Protein AF-Q6HIA0-F1 (afdb_monomer)

pLDDT: mean 88.72, std 9.85, range [48.94, 96.25]

Secondary structure (DSSP, 8-state):
-HHHHHHHHHHHHHHHHHHHHHHHHHHHHHHHHHHHHT-SEE-HHHHHHHHT--HHHHHHHHHHHHHTTSB----TTSPEEBS---

Organism: Bacillus thuringiensis subsp. konkukian (strain 97-27) (NCBI:txid281309)

Structure (mmCIF, N/CA/C/O backbone):
data_AF-Q6HIA0-F1
#
_entry.id   AF-Q6HIA0-F1
#
loop_
_atom_site.group_PDB
_atom_site.id
_atom_site.type_symbol
_atom_site.label_atom_id
_atom_site.label_alt_id
_atom_site.label_comp_id
_atom_site.label_asym_id
_atom_site.label_entity_id
_atom_site.label_seq_id
_atom_site.pdbx_PDB_ins_code
_atom_site.Cartn_x
_atom_site.Cartn_y
_atom_site.Cartn_z
_atom_site.occupancy
_atom_site.B_iso_or_equiv
_atom_site.auth_seq_id
_atom_site.auth_comp_id
_atom_site.auth_asym_id
_atom_site.auth_atom_id
_atom_site.pdbx_PDB_model_num
ATOM 1 N N . MET A 1 1 ? 37.489 4.681 -16.037 1.00 61.91 1 MET A N 1
ATOM 2 C CA . MET A 1 1 ? 36.247 5.120 -16.720 1.00 61.91 1 MET A CA 1
ATOM 3 C C . MET A 1 1 ? 35.114 4.085 -16.670 1.00 61.91 1 MET A C 1
ATOM 5 O O . MET A 1 1 ? 34.045 4.458 -16.213 1.00 61.91 1 MET A O 1
ATOM 9 N N . LYS A 1 2 ? 35.325 2.791 -16.978 1.00 61.81 2 LYS A N 1
ATOM 10 C CA . LYS A 1 2 ? 34.258 1.749 -17.006 1.00 61.81 2 LYS A CA 1
ATOM 11 C C . LYS A 1 2 ? 33.409 1.565 -15.723 1.00 61.81 2 LYS A C 1
ATOM 13 O O . LYS A 1 2 ? 32.258 1.150 -15.803 1.00 61.81 2 LYS A O 1
ATOM 18 N N . LYS A 1 3 ? 33.943 1.883 -14.532 1.00 63.00 3 LYS A N 1
ATOM 19 C CA . LYS A 1 3 ? 33.229 1.748 -13.238 1.00 63.00 3 LYS A CA 1
ATOM 20 C C . LYS A 1 3 ? 32.003 2.669 -13.129 1.00 63.00 3 LYS A C 1
ATOM 22 O O . LYS A 1 3 ? 30.977 2.256 -12.595 1.00 63.00 3 LYS A O 1
ATOM 27 N N . TYR A 1 4 ? 32.102 3.894 -13.647 1.00 73.19 4 TYR A N 1
ATOM 28 C CA . TYR A 1 4 ? 31.003 4.866 -13.615 1.00 73.19 4 TYR A CA 1
ATOM 29 C C . TYR A 1 4 ? 29.910 4.518 -14.631 1.00 73.19 4 TYR A C 1
ATOM 31 O O . TYR A 1 4 ? 28.731 4.666 -14.333 1.00 73.19 4 TYR A O 1
ATOM 39 N N . GLU A 1 5 ? 30.297 3.957 -15.776 1.00 77.38 5 GLU A N 1
ATOM 40 C CA . GLU A 1 5 ? 29.391 3.480 -16.827 1.00 77.38 5 GLU A CA 1
ATOM 41 C C . GLU A 1 5 ? 28.481 2.343 -16.335 1.00 77.38 5 GLU A C 1
ATOM 43 O O . GLU A 1 5 ? 27.262 2.404 -16.487 1.00 77.38 5 GLU A O 1
ATOM 48 N N . ILE A 1 6 ? 29.049 1.343 -15.646 1.00 80.62 6 ILE A N 1
ATOM 49 C CA . ILE A 1 6 ? 28.281 0.230 -15.060 1.00 80.62 6 ILE A CA 1
ATOM 50 C C . ILE A 1 6 ? 27.332 0.739 -13.969 1.00 80.62 6 ILE A C 1
ATOM 52 O O . ILE A 1 6 ? 26.162 0.356 -13.934 1.00 80.62 6 ILE A O 1
ATOM 56 N N . SER A 1 7 ? 27.814 1.628 -13.095 1.00 84.06 7 SER A N 1
ATOM 57 C CA . SER A 1 7 ? 26.984 2.233 -12.047 1.00 84.06 7 SER A CA 1
ATOM 58 C C . SER A 1 7 ? 25.809 3.017 -12.641 1.00 84.06 7 SER A C 1
ATOM 60 O O . SER A 1 7 ? 24.687 2.917 -12.144 1.00 84.06 7 SER A O 1
ATOM 62 N N . PHE A 1 8 ? 26.046 3.754 -13.728 1.00 86.00 8 PHE A N 1
ATOM 63 C CA . PHE A 1 8 ? 25.025 4.525 -14.429 1.00 86.00 8 PHE A CA 1
ATOM 64 C C . PHE A 1 8 ? 23.983 3.624 -15.109 1.00 86.00 8 PHE A C 1
ATOM 66 O O . PHE A 1 8 ? 22.785 3.844 -14.945 1.00 86.00 8 PHE A O 1
ATOM 73 N N . ILE A 1 9 ? 24.403 2.543 -15.776 1.00 85.12 9 ILE A N 1
ATOM 74 C CA . ILE A 1 9 ? 23.482 1.565 -16.384 1.00 85.12 9 ILE A CA 1
ATOM 75 C C . ILE A 1 9 ? 22.618 0.878 -15.316 1.00 85.12 9 ILE A C 1
ATOM 77 O O . ILE A 1 9 ? 21.403 0.750 -15.484 1.00 85.12 9 ILE A O 1
ATOM 81 N N . VAL A 1 10 ? 23.212 0.459 -14.193 1.00 87.31 10 VAL A N 1
ATOM 82 C CA . VAL A 1 10 ? 22.464 -0.146 -13.076 1.00 87.31 10 VAL A CA 1
ATOM 83 C C . VAL A 1 10 ? 21.460 0.848 -12.489 1.00 87.31 10 VAL A C 1
ATOM 85 O O . VAL A 1 10 ? 20.325 0.467 -12.194 1.00 87.31 10 VAL A O 1
ATOM 88 N N . PHE A 1 11 ? 21.845 2.118 -12.355 1.00 87.75 11 PHE A N 1
ATOM 89 C CA . PHE A 1 11 ? 20.966 3.187 -11.888 1.00 87.75 11 PHE A CA 1
ATOM 90 C C . PHE A 1 11 ? 19.768 3.405 -12.823 1.00 87.75 11 PHE A C 1
ATOM 92 O O . PHE A 1 11 ? 18.622 3.351 -12.373 1.00 87.75 11 PHE A O 1
ATOM 99 N N . LEU A 1 12 ? 20.011 3.564 -14.127 1.00 89.25 12 LEU A N 1
ATOM 100 C CA . LEU A 1 12 ? 18.950 3.726 -15.125 1.00 89.25 12 LEU A CA 1
ATOM 101 C C . LEU A 1 12 ? 18.001 2.520 -15.145 1.00 89.25 12 LEU A C 1
ATOM 103 O O . LEU A 1 12 ? 16.778 2.672 -15.175 1.00 89.25 12 LEU A O 1
ATOM 107 N N . ARG A 1 13 ? 18.546 1.303 -15.049 1.00 90.56 13 ARG A N 1
ATOM 108 C CA . ARG A 1 13 ? 17.737 0.081 -14.990 1.00 90.56 13 ARG A CA 1
ATOM 109 C C . ARG A 1 13 ? 16.854 0.028 -13.742 1.00 90.56 13 ARG A C 1
ATOM 111 O O . ARG A 1 13 ? 15.698 -0.370 -13.837 1.00 90.56 13 ARG A O 1
ATOM 118 N N . ARG A 1 14 ? 17.364 0.434 -12.576 1.00 88.69 14 ARG A N 1
ATOM 119 C CA . ARG A 1 14 ? 16.553 0.510 -11.349 1.00 88.69 14 ARG A CA 1
ATOM 120 C C . ARG A 1 14 ? 15.417 1.515 -11.491 1.00 88.69 14 ARG A C 1
ATOM 122 O O . ARG A 1 14 ? 14.278 1.157 -11.213 1.00 88.69 14 ARG A O 1
ATOM 129 N N . ARG A 1 15 ? 15.708 2.711 -12.004 1.00 89.94 15 ARG A N 1
ATOM 130 C CA . ARG A 1 15 ? 14.706 3.763 -12.215 1.00 89.94 15 ARG A CA 1
ATOM 131 C C . ARG A 1 15 ? 13.562 3.298 -13.122 1.00 89.94 15 ARG A C 1
ATOM 133 O O . ARG A 1 15 ? 12.401 3.381 -12.737 1.00 89.94 15 ARG A O 1
ATOM 140 N N . THR A 1 16 ? 13.889 2.694 -14.266 1.00 91.31 16 THR A N 1
ATOM 141 C CA . THR A 1 16 ? 12.867 2.149 -15.183 1.00 91.31 16 THR A CA 1
ATOM 142 C C . THR A 1 16 ? 12.041 1.018 -14.559 1.00 91.31 16 THR A C 1
ATOM 144 O O . THR A 1 16 ? 10.854 0.873 -14.851 1.00 91.31 16 THR A O 1
ATOM 147 N N . MET A 1 17 ? 12.629 0.199 -13.680 1.00 90.12 17 MET A N 1
ATOM 148 C CA . MET A 1 17 ? 11.877 -0.815 -12.934 1.00 90.12 17 MET A CA 1
ATOM 149 C C . MET A 1 17 ? 10.933 -0.195 -11.900 1.00 90.12 17 MET A C 1
ATOM 151 O O . MET A 1 17 ? 9.814 -0.682 -11.743 1.00 90.12 17 MET A O 1
ATOM 155 N N . GLU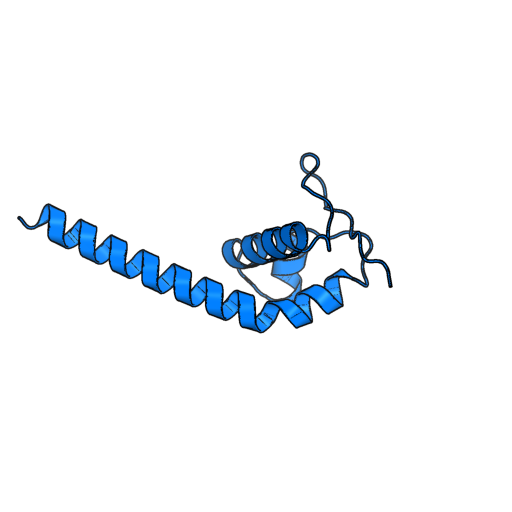 A 1 18 ? 11.358 0.857 -11.202 1.00 89.56 18 GLU A N 1
ATOM 156 C CA . GLU A 1 18 ? 10.522 1.573 -10.234 1.00 89.56 18 GLU A CA 1
ATOM 157 C C . GLU A 1 18 ? 9.322 2.244 -10.905 1.00 89.56 18 GLU A C 1
ATOM 159 O O . GLU A 1 18 ? 8.202 2.105 -10.412 1.00 89.56 18 GLU A O 1
ATOM 164 N N . GLU A 1 19 ? 9.524 2.875 -12.062 1.00 92.69 19 GLU A N 1
ATOM 165 C CA . GLU A 1 19 ? 8.453 3.467 -12.874 1.00 92.69 19 GLU A CA 1
ATOM 166 C C . GLU A 1 19 ? 7.432 2.406 -13.305 1.00 92.69 19 GLU A C 1
ATOM 168 O O . GLU A 1 19 ? 6.236 2.575 -13.075 1.00 92.69 19 GLU A O 1
ATOM 173 N N . LYS A 1 20 ? 7.895 1.252 -13.805 1.00 92.31 20 LYS A N 1
ATOM 174 C CA . LYS A 1 20 ? 7.015 0.121 -14.154 1.00 92.31 20 LYS A CA 1
ATOM 175 C C . LYS A 1 20 ? 6.246 -0.428 -12.954 1.00 92.31 20 LYS A C 1
ATOM 177 O O . LYS A 1 20 ? 5.096 -0.846 -13.085 1.00 92.31 20 LYS A O 1
ATOM 182 N N . ILE A 1 21 ? 6.873 -0.486 -11.776 1.00 91.62 21 ILE A N 1
ATOM 183 C CA . ILE A 1 21 ? 6.191 -0.906 -10.546 1.00 91.62 21 ILE A CA 1
ATOM 184 C C . ILE A 1 21 ? 5.116 0.111 -10.175 1.00 91.62 21 ILE A C 1
ATOM 186 O O . ILE A 1 21 ? 4.006 -0.306 -9.846 1.00 91.62 21 ILE A O 1
ATOM 190 N N . LYS A 1 22 ? 5.431 1.408 -10.237 1.00 93.12 22 LYS A N 1
ATOM 191 C CA . LYS A 1 22 ? 4.489 2.487 -9.941 1.00 93.12 22 LYS A CA 1
ATOM 192 C C . LYS A 1 22 ? 3.290 2.442 -10.882 1.00 93.12 22 LYS A C 1
ATOM 194 O O . LYS A 1 22 ? 2.169 2.366 -10.401 1.00 93.12 22 LYS A O 1
ATOM 199 N N . GLU A 1 23 ? 3.520 2.394 -12.190 1.00 93.88 23 GLU A N 1
ATOM 200 C CA . GLU A 1 23 ? 2.460 2.300 -13.200 1.00 93.88 23 GLU A CA 1
ATOM 201 C C . GLU A 1 23 ? 1.545 1.092 -12.949 1.00 93.88 23 GLU A C 1
ATOM 203 O O . GLU A 1 23 ? 0.320 1.209 -12.932 1.00 93.88 23 GLU A O 1
ATOM 208 N N . TYR A 1 24 ? 2.136 -0.075 -12.670 1.00 93.31 24 TYR A N 1
ATOM 209 C CA . TYR A 1 24 ? 1.368 -1.272 -12.344 1.00 93.31 24 TYR A CA 1
ATOM 210 C C . TYR A 1 24 ? 0.528 -1.098 -11.072 1.00 93.31 24 TYR A C 1
ATOM 212 O O . TYR A 1 24 ? -0.640 -1.484 -11.060 1.00 93.31 24 TYR A O 1
ATOM 220 N N . VAL A 1 25 ? 1.123 -0.556 -10.002 1.00 93.75 25 VAL A N 1
ATOM 221 C CA . VAL A 1 25 ? 0.441 -0.298 -8.725 1.00 93.75 25 VAL A CA 1
ATOM 222 C C . VAL A 1 25 ? -0.716 0.671 -8.931 1.00 93.75 25 VAL A C 1
ATOM 224 O O . VAL A 1 25 ? -1.811 0.386 -8.458 1.00 93.75 25 VAL A O 1
ATOM 227 N N . ASP A 1 26 ? -0.500 1.753 -9.677 1.00 94.31 26 ASP A N 1
ATOM 228 C CA . ASP A 1 26 ? -1.515 2.763 -9.973 1.00 94.31 26 ASP A CA 1
ATOM 229 C C . ASP A 1 26 ? -2.706 2.142 -10.716 1.00 94.31 26 ASP A C 1
ATOM 231 O O . ASP A 1 26 ? -3.853 2.380 -10.340 1.00 94.31 26 ASP A O 1
ATOM 235 N N . ARG A 1 27 ? -2.445 1.256 -11.685 1.00 96.06 27 ARG A N 1
ATOM 236 C CA . ARG A 1 27 ? -3.485 0.559 -12.456 1.00 96.06 27 ARG A CA 1
ATOM 237 C C . ARG A 1 27 ? -4.372 -0.363 -11.615 1.00 96.06 27 ARG A C 1
ATOM 239 O O . ARG A 1 27 ? -5.539 -0.544 -11.942 1.00 96.06 27 ARG A O 1
ATOM 246 N N . ILE A 1 28 ? -3.826 -0.996 -10.576 1.00 94.50 28 ILE A N 1
ATOM 247 C CA . ILE A 1 28 ? -4.576 -1.951 -9.738 1.00 94.50 28 ILE A CA 1
ATOM 248 C C . ILE A 1 28 ? -5.026 -1.361 -8.401 1.00 94.50 28 ILE A C 1
ATOM 250 O O . ILE A 1 28 ? -5.649 -2.063 -7.610 1.00 94.50 28 ILE A O 1
ATOM 254 N N . TYR A 1 29 ? -4.692 -0.104 -8.117 1.00 96.06 29 TYR A N 1
ATOM 255 C CA . TYR A 1 29 ? -4.928 0.483 -6.805 1.00 96.06 29 TYR A CA 1
ATOM 256 C C . TYR A 1 29 ? -6.418 0.545 -6.463 1.00 96.06 29 TYR A C 1
ATOM 258 O O . TYR A 1 29 ? -6.813 0.062 -5.404 1.00 96.06 29 TYR A O 1
ATOM 266 N N . GLU A 1 30 ? -7.243 1.072 -7.369 1.00 95.75 30 GLU A N 1
ATOM 267 C CA . GLU A 1 30 ? -8.681 1.222 -7.131 1.00 95.75 30 GLU A CA 1
ATOM 268 C C . GLU A 1 30 ? -9.394 -0.115 -6.859 1.00 95.75 30 GLU A C 1
ATOM 270 O O . GLU A 1 30 ? -10.018 -0.233 -5.803 1.00 95.75 30 GLU A O 1
ATOM 275 N N . PRO A 1 31 ? -9.229 -1.177 -7.678 1.00 95.62 31 PRO A N 1
ATOM 276 C CA . PRO A 1 31 ? -9.861 -2.463 -7.377 1.00 95.62 31 PRO A CA 1
ATOM 277 C C . PRO A 1 31 ? -9.325 -3.109 -6.090 1.00 95.62 31 PRO A C 1
ATOM 279 O O . PRO A 1 31 ? -10.038 -3.860 -5.422 1.00 95.62 31 PRO A O 1
ATOM 282 N N . VAL A 1 32 ? -8.072 -2.833 -5.703 1.00 96.06 32 VAL A N 1
ATOM 283 C CA . VAL A 1 32 ? -7.557 -3.281 -4.402 1.00 96.06 32 VAL A CA 1
ATOM 284 C C . VAL A 1 32 ? -8.232 -2.528 -3.264 1.00 96.06 32 VAL A C 1
ATOM 286 O O . VAL A 1 32 ? -8.673 -3.160 -2.307 1.00 96.06 32 VAL A O 1
ATOM 289 N N . LYS A 1 33 ? -8.329 -1.203 -3.362 1.00 95.06 33 LYS A N 1
ATOM 290 C CA . LYS A 1 33 ? -8.977 -0.347 -2.368 1.00 95.06 33 LYS A CA 1
ATOM 291 C C . LYS A 1 33 ? -10.429 -0.768 -2.149 1.00 95.06 33 LYS A C 1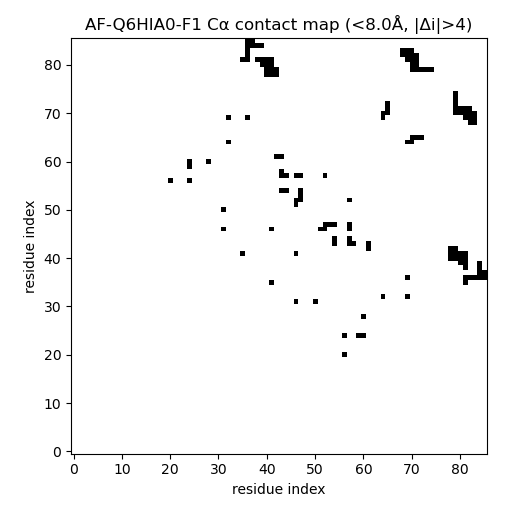
ATOM 293 O O . LYS A 1 33 ? -10.801 -1.005 -1.004 1.00 95.06 33 LYS A O 1
ATOM 298 N N . GLU A 1 34 ? -11.202 -0.958 -3.218 1.00 94.44 34 GLU A N 1
ATOM 299 C CA . GLU A 1 34 ? -12.591 -1.438 -3.152 1.00 94.44 34 GLU A CA 1
ATOM 300 C C . GLU A 1 34 ? -12.724 -2.780 -2.427 1.00 94.44 34 GLU A C 1
ATOM 302 O O . GLU A 1 34 ? -13.655 -2.993 -1.661 1.00 94.44 34 GLU A O 1
ATOM 307 N N . TRP A 1 35 ? -11.775 -3.691 -2.615 1.00 94.56 35 TRP A N 1
ATOM 308 C CA . TRP A 1 35 ? -11.784 -4.973 -1.916 1.00 94.56 35 TRP A CA 1
ATOM 309 C C . TRP A 1 35 ? -11.303 -4.880 -0.460 1.00 94.56 35 TRP A C 1
ATOM 311 O O . TRP A 1 35 ? -11.674 -5.710 0.373 1.00 94.56 35 TRP A O 1
ATOM 321 N N . VAL A 1 36 ? -10.441 -3.911 -0.141 1.00 93.88 36 VAL A N 1
ATOM 322 C CA . VAL A 1 36 ? -9.942 -3.685 1.222 1.00 93.88 36 VAL A CA 1
ATOM 323 C C . VAL A 1 36 ? -11.025 -3.067 2.102 1.00 93.88 36 VAL A C 1
ATOM 325 O O . VAL A 1 36 ? -11.187 -3.531 3.225 1.00 93.88 36 VAL A O 1
ATOM 328 N N . ILE A 1 37 ? -11.801 -2.101 1.598 1.00 93.31 37 ILE A N 1
ATOM 329 C CA . ILE A 1 37 ? -12.877 -1.447 2.371 1.00 93.31 37 ILE A CA 1
ATOM 330 C C . ILE A 1 37 ? -13.985 -2.415 2.813 1.00 93.31 37 ILE A C 1
ATOM 332 O O . ILE A 1 37 ? -14.670 -2.159 3.793 1.00 93.31 37 ILE A O 1
ATOM 336 N N . THR A 1 38 ? -14.150 -3.563 2.146 1.00 91.50 38 THR A N 1
ATOM 337 C CA . THR A 1 38 ? -15.121 -4.590 2.568 1.00 91.50 38 THR A CA 1
ATOM 338 C C . THR A 1 38 ? -14.581 -5.516 3.665 1.00 91.50 38 THR A C 1
ATOM 340 O O . THR A 1 38 ? -15.188 -6.548 3.959 1.00 91.50 38 THR A O 1
ATOM 343 N N . ARG A 1 39 ? -13.390 -5.252 4.213 1.00 91.56 39 ARG A N 1
ATOM 344 C CA . ARG A 1 39 ? -12.707 -6.122 5.180 1.00 91.56 39 ARG A CA 1
ATOM 345 C C . ARG A 1 39 ? -12.429 -5.368 6.465 1.00 91.56 39 ARG A C 1
ATOM 347 O O . ARG A 1 39 ? -12.173 -4.181 6.453 1.00 91.56 39 ARG A O 1
ATOM 354 N N . LYS A 1 40 ? -12.376 -6.103 7.578 1.00 90.19 40 LYS A N 1
ATOM 355 C CA . LYS A 1 40 ? -11.967 -5.550 8.881 1.00 90.19 40 LYS A CA 1
ATOM 356 C C . LYS A 1 40 ? -10.450 -5.444 9.031 1.00 90.19 40 LYS A C 1
ATOM 358 O O . LYS A 1 40 ? -9.951 -4.553 9.708 1.00 90.19 40 LYS A O 1
ATOM 363 N N . ILE A 1 41 ? -9.725 -6.387 8.428 1.00 90.88 41 ILE A N 1
ATOM 364 C CA . ILE A 1 41 ? -8.270 -6.496 8.528 1.00 90.88 41 ILE A CA 1
ATOM 365 C C . ILE A 1 41 ? -7.638 -6.785 7.172 1.00 90.88 41 ILE A C 1
ATOM 367 O O . ILE A 1 41 ? -8.226 -7.458 6.317 1.00 90.88 41 ILE A O 1
ATOM 371 N N . ILE A 1 42 ? -6.403 -6.321 7.009 1.00 93.12 42 ILE A N 1
ATOM 372 C CA . ILE A 1 42 ? -5.607 -6.535 5.809 1.00 93.12 42 ILE A CA 1
ATOM 373 C C . ILE A 1 42 ? -4.137 -6.804 6.141 1.00 93.12 42 ILE A C 1
ATOM 375 O O . ILE A 1 42 ? -3.581 -6.310 7.122 1.00 93.12 42 ILE A O 1
ATOM 379 N N . SER A 1 43 ? -3.481 -7.597 5.296 1.00 92.94 43 SER A N 1
ATOM 380 C CA . SER A 1 43 ? -2.042 -7.838 5.358 1.00 92.94 43 SER A CA 1
ATOM 381 C C . SER A 1 43 ? -1.423 -7.880 3.962 1.00 92.94 43 SER A C 1
ATOM 383 O O . SER A 1 43 ? -2.099 -8.116 2.956 1.00 92.94 43 SER A O 1
ATOM 385 N N . THR A 1 44 ? -0.105 -7.700 3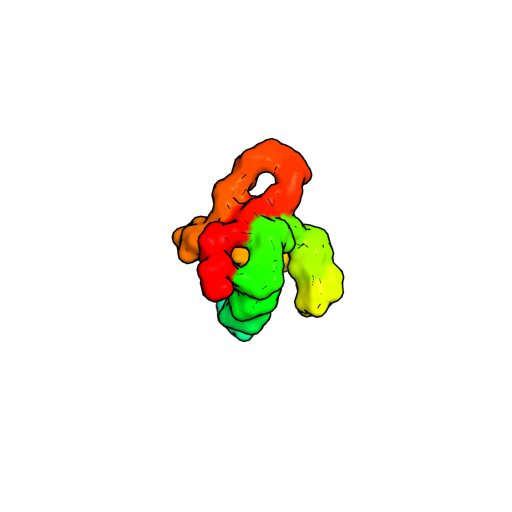.895 1.00 93.88 44 THR A N 1
ATOM 386 C CA . THR A 1 44 ? 0.649 -7.765 2.637 1.00 93.88 44 THR A CA 1
ATOM 387 C C . THR A 1 44 ? 0.482 -9.125 1.952 1.00 93.88 44 THR A C 1
ATOM 389 O O . THR A 1 44 ? 0.240 -9.187 0.749 1.00 93.88 44 THR A O 1
ATOM 392 N N . THR A 1 45 ? 0.518 -10.224 2.714 1.00 93.94 45 THR A N 1
ATOM 393 C CA . THR A 1 45 ? 0.361 -11.589 2.183 1.00 93.94 45 THR A CA 1
ATOM 394 C C . THR A 1 45 ? -1.050 -11.861 1.657 1.00 93.94 45 THR A C 1
ATOM 396 O O . THR A 1 45 ? -1.204 -12.594 0.677 1.00 93.94 45 THR A O 1
ATOM 399 N N . MET A 1 46 ? -2.081 -11.240 2.242 1.00 94.62 46 MET A N 1
ATOM 400 C CA . MET A 1 46 ? -3.448 -11.303 1.714 1.00 94.62 46 MET A CA 1
ATOM 401 C C . MET A 1 46 ? -3.540 -10.667 0.325 1.00 94.62 46 MET A C 1
ATOM 403 O O . MET A 1 46 ? -4.120 -11.272 -0.577 1.00 94.62 46 MET A O 1
ATOM 407 N N . LEU A 1 47 ? -2.921 -9.497 0.129 1.00 94.94 47 LEU A N 1
ATOM 408 C CA . LEU A 1 47 ? -2.872 -8.847 -1.183 1.00 94.94 47 LEU A CA 1
ATOM 409 C C . LEU A 1 47 ? -2.102 -9.684 -2.204 1.00 94.94 47 LEU A C 1
ATOM 411 O O . LEU A 1 47 ? -2.578 -9.863 -3.325 1.00 94.94 47 LEU A O 1
ATOM 415 N N . GLN A 1 48 ? -0.959 -10.255 -1.807 1.00 96.25 48 GLN A N 1
ATOM 416 C CA . GLN A 1 48 ? -0.176 -11.136 -2.677 1.00 96.25 48 GLN A CA 1
ATOM 417 C C . GLN A 1 48 ? -1.014 -12.309 -3.197 1.00 96.25 48 GLN A C 1
ATOM 419 O O . GLN A 1 48 ? -1.016 -12.576 -4.397 1.00 96.25 48 GLN A O 1
ATOM 424 N N . ARG A 1 49 ? -1.762 -12.982 -2.312 1.00 96.19 49 ARG A N 1
ATOM 425 C CA . ARG A 1 49 ? -2.603 -14.133 -2.673 1.00 96.19 49 ARG A CA 1
ATOM 426 C C . ARG A 1 49 ? -3.820 -13.734 -3.505 1.00 96.19 49 ARG A C 1
ATOM 428 O O . ARG A 1 49 ? -4.113 -14.396 -4.495 1.00 96.19 49 ARG A O 1
ATOM 435 N N . ARG A 1 50 ? -4.521 -12.660 -3.127 1.00 95.50 50 ARG A N 1
ATOM 436 C CA . ARG A 1 50 ? -5.760 -12.244 -3.802 1.00 95.50 50 ARG A CA 1
ATOM 437 C C . ARG A 1 50 ? -5.506 -11.701 -5.204 1.00 95.50 50 ARG A C 1
ATOM 439 O O . ARG A 1 50 ? -6.196 -12.101 -6.134 1.00 95.50 50 ARG A O 1
ATOM 446 N N . PHE A 1 51 ? -4.535 -10.803 -5.341 1.00 95.25 51 PHE A N 1
ATOM 447 C CA . PHE A 1 51 ? -4.270 -10.080 -6.587 1.00 95.25 51 PHE A CA 1
ATOM 448 C C . PHE A 1 51 ? -3.127 -10.693 -7.400 1.00 95.25 51 PHE A C 1
ATOM 450 O O . PHE A 1 51 ? -2.799 -10.189 -8.470 1.00 95.25 51 PHE A O 1
ATOM 457 N N . ARG A 1 52 ? -2.527 -11.792 -6.911 1.00 96.00 52 ARG A N 1
ATOM 458 C CA . ARG A 1 52 ? -1.401 -12.496 -7.550 1.00 96.00 52 ARG A CA 1
ATOM 459 C C . ARG A 1 52 ? -0.222 -11.562 -7.835 1.00 96.00 52 ARG A C 1
ATOM 461 O O . ARG A 1 52 ? 0.375 -11.580 -8.909 1.00 96.00 52 ARG A O 1
ATOM 468 N N . ILE A 1 53 ? 0.110 -10.730 -6.851 1.00 95.25 53 ILE A N 1
ATOM 469 C CA . ILE A 1 53 ? 1.186 -9.738 -6.939 1.00 95.25 53 ILE A CA 1
ATOM 470 C C . ILE A 1 53 ? 2.372 -10.114 -6.050 1.00 95.25 53 IL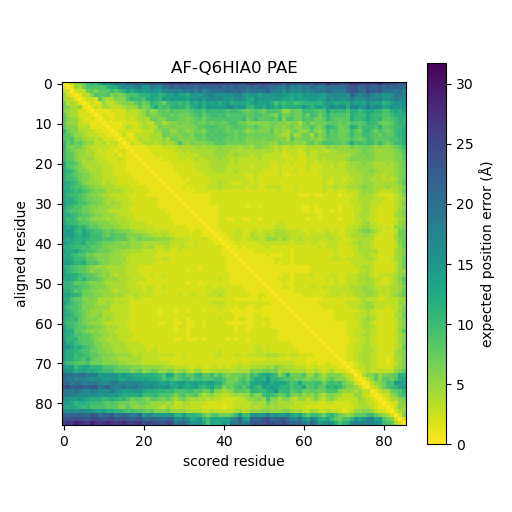E A C 1
ATOM 472 O O . ILE A 1 53 ? 2.220 -10.744 -5.006 1.00 95.25 53 ILE A O 1
ATOM 476 N N . GLY A 1 54 ? 3.573 -9.702 -6.459 1.00 95.94 54 GLY A N 1
ATOM 477 C CA . GLY A 1 54 ? 4.786 -9.868 -5.659 1.00 95.94 54 GLY A CA 1
ATOM 478 C C . GLY A 1 54 ? 4.818 -8.959 -4.425 1.00 95.94 54 GLY A C 1
ATOM 479 O O . GLY A 1 54 ? 4.106 -7.953 -4.360 1.00 95.94 54 GLY A O 1
ATOM 480 N N . TYR A 1 55 ? 5.697 -9.290 -3.474 1.00 95.38 55 TYR A N 1
ATOM 481 C CA . TYR A 1 55 ? 5.841 -8.578 -2.199 1.00 95.38 55 TYR A CA 1
ATOM 482 C C . TYR A 1 55 ? 6.022 -7.065 -2.374 1.00 95.38 55 TYR A C 1
ATOM 484 O O . TYR A 1 55 ? 5.285 -6.293 -1.774 1.00 95.38 55 TYR A O 1
ATOM 492 N N . THR A 1 56 ? 6.933 -6.628 -3.250 1.00 95.00 56 THR A N 1
ATOM 493 C CA . THR A 1 56 ? 7.228 -5.200 -3.464 1.00 95.00 56 THR A CA 1
ATOM 494 C C . THR A 1 56 ? 5.999 -4.405 -3.900 1.00 95.00 56 THR A C 1
ATOM 496 O O . THR A 1 56 ? 5.762 -3.307 -3.406 1.00 95.00 56 THR A O 1
ATOM 499 N N . ARG A 1 57 ? 5.183 -4.967 -4.800 1.00 95.94 57 ARG A N 1
ATOM 500 C CA . ARG A 1 57 ? 3.947 -4.326 -5.272 1.00 95.94 57 ARG A CA 1
ATOM 501 C C . ARG A 1 57 ? 2.902 -4.286 -4.162 1.00 95.94 57 ARG A C 1
ATOM 503 O O . ARG A 1 57 ? 2.312 -3.240 -3.930 1.00 95.94 57 ARG A O 1
ATOM 510 N N . ALA A 1 58 ? 2.723 -5.395 -3.443 1.00 95.94 58 ALA A N 1
ATOM 511 C CA . ALA A 1 58 ? 1.810 -5.451 -2.305 1.00 95.94 58 ALA A CA 1
ATOM 512 C C . ALA A 1 58 ? 2.199 -4.444 -1.210 1.00 95.94 58 ALA A C 1
ATOM 514 O O . ALA A 1 58 ? 1.336 -3.742 -0.699 1.00 95.94 58 ALA A O 1
ATOM 515 N N . ALA A 1 59 ? 3.490 -4.321 -0.894 1.00 94.69 59 ALA A N 1
ATOM 516 C CA . ALA A 1 59 ? 3.997 -3.357 0.077 1.00 94.69 59 ALA A CA 1
ATOM 517 C C . ALA A 1 59 ? 3.724 -1.908 -0.356 1.00 94.69 59 ALA A C 1
ATOM 519 O O . ALA A 1 59 ? 3.243 -1.117 0.446 1.00 94.69 59 ALA A O 1
ATOM 520 N N . ARG A 1 60 ? 3.947 -1.573 -1.636 1.00 95.69 60 ARG A N 1
ATOM 521 C CA . ARG A 1 60 ? 3.616 -0.244 -2.182 1.00 95.69 60 ARG A CA 1
ATOM 522 C C . ARG A 1 60 ? 2.127 0.074 -2.074 1.00 95.69 60 ARG A C 1
ATOM 524 O O . ARG A 1 60 ? 1.777 1.194 -1.727 1.00 95.69 60 ARG A O 1
ATOM 531 N N . ILE A 1 61 ? 1.263 -0.904 -2.331 1.00 96.19 61 ILE A N 1
ATOM 532 C CA . ILE A 1 61 ? -0.187 -0.719 -2.204 1.00 96.19 61 ILE A CA 1
ATOM 533 C C . ILE A 1 61 ? -0.587 -0.517 -0.743 1.00 96.19 61 ILE A C 1
ATOM 535 O O . ILE A 1 61 ? -1.372 0.378 -0.464 1.00 96.19 61 ILE A O 1
ATOM 539 N N . ILE A 1 62 ? -0.026 -1.296 0.188 1.00 93.94 62 ILE A N 1
ATOM 540 C CA . ILE A 1 62 ? -0.256 -1.110 1.628 1.00 93.94 62 ILE A CA 1
ATOM 541 C C . ILE A 1 62 ? 0.141 0.301 2.064 1.00 93.94 62 ILE A C 1
ATOM 543 O O . ILE A 1 62 ? -0.659 0.966 2.709 1.00 93.94 62 ILE A O 1
ATOM 547 N N . ASN A 1 63 ? 1.324 0.774 1.669 1.00 93.75 63 ASN A N 1
ATOM 548 C CA . ASN A 1 63 ? 1.765 2.127 2.004 1.00 93.75 63 ASN A CA 1
ATOM 549 C C . ASN A 1 63 ? 0.815 3.179 1.423 1.00 93.75 63 ASN A C 1
ATOM 551 O O . ASN A 1 63 ? 0.410 4.089 2.127 1.00 93.75 63 ASN A O 1
ATOM 555 N N . ARG A 1 64 ? 0.373 3.010 0.173 1.00 94.75 64 ARG A N 1
ATOM 556 C CA . ARG A 1 64 ? -0.566 3.944 -0.462 1.00 94.75 64 ARG A CA 1
ATOM 557 C C . ARG A 1 64 ? -1.964 3.921 0.169 1.00 94.75 64 ARG A C 1
ATOM 559 O O . ARG A 1 64 ? -2.673 4.918 0.153 1.00 94.75 64 ARG A O 1
ATOM 566 N N . LEU A 1 65 ? -2.403 2.779 0.696 1.00 94.44 65 LEU A N 1
ATOM 567 C CA . LEU A 1 65 ? -3.644 2.678 1.470 1.00 94.44 65 LEU A CA 1
ATOM 568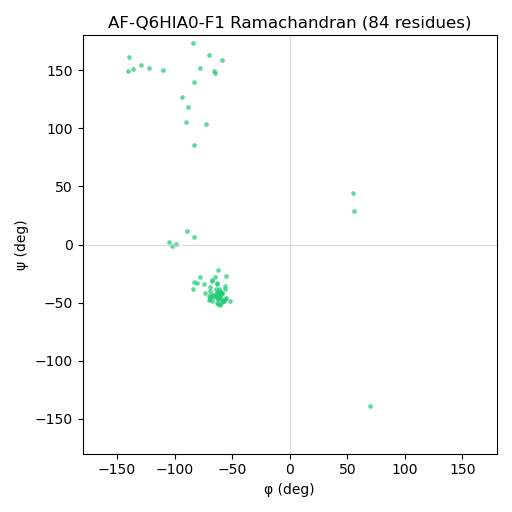 C C . LEU A 1 65 ? -3.517 3.383 2.827 1.00 94.44 65 LEU A C 1
ATOM 570 O O . LEU A 1 65 ? -4.481 3.996 3.271 1.00 94.44 65 LEU A O 1
ATOM 574 N N . GLU A 1 66 ? -2.347 3.305 3.462 1.00 92.62 66 GLU A N 1
ATOM 575 C CA . GLU A 1 66 ? -2.027 4.010 4.710 1.00 92.62 66 GLU A CA 1
ATOM 576 C C . GLU A 1 66 ? -1.950 5.528 4.481 1.00 92.62 66 GLU A C 1
ATOM 578 O O . GLU A 1 66 ? -2.631 6.276 5.171 1.00 92.62 66 GLU A O 1
ATOM 583 N N . GLU A 1 67 ? -1.226 5.977 3.449 1.00 92.88 67 GLU A N 1
ATOM 584 C CA . GLU A 1 67 ? -1.128 7.391 3.036 1.00 92.88 67 GLU A CA 1
ATOM 585 C C . GLU A 1 67 ? -2.503 8.014 2.742 1.00 92.88 67 GLU A C 1
ATOM 587 O O . GLU A 1 67 ? -2.744 9.178 3.050 1.00 92.88 67 GLU A O 1
ATOM 592 N N . ASN A 1 68 ? -3.426 7.225 2.186 1.00 92.81 68 ASN A N 1
ATOM 593 C CA . ASN A 1 68 ? -4.790 7.656 1.883 1.00 92.81 68 ASN A CA 1
ATOM 594 C C . ASN A 1 68 ? -5.778 7.441 3.046 1.00 92.81 68 ASN A C 1
ATOM 596 O O . ASN A 1 68 ? -6.986 7.540 2.833 1.00 92.81 68 ASN A O 1
ATOM 600 N N . ASN A 1 69 ? -5.296 7.131 4.256 1.00 91.75 69 ASN A N 1
ATOM 601 C CA . ASN A 1 69 ? -6.106 6.898 5.460 1.00 91.75 69 ASN A CA 1
ATOM 602 C C . ASN A 1 69 ? -7.184 5.804 5.303 1.00 91.75 69 ASN A C 1
ATOM 604 O O . ASN A 1 69 ? -8.222 5.833 5.960 1.00 91.75 69 ASN A O 1
ATOM 608 N N . ILE A 1 70 ? -6.956 4.816 4.432 1.00 92.31 70 ILE A N 1
ATOM 609 C CA . ILE A 1 70 ? -7.867 3.675 4.243 1.00 92.31 70 ILE A CA 1
ATOM 610 C C . ILE A 1 70 ? -7.615 2.598 5.301 1.00 92.31 70 ILE A C 1
ATOM 612 O O . ILE A 1 70 ? -8.535 1.884 5.705 1.00 92.31 70 ILE A O 1
ATOM 616 N N . ILE A 1 71 ? -6.366 2.462 5.745 1.00 92.81 71 ILE A N 1
ATOM 617 C CA . ILE A 1 71 ? -5.932 1.463 6.724 1.00 92.81 71 ILE A CA 1
ATOM 618 C C . ILE A 1 71 ? -5.145 2.134 7.841 1.00 92.81 71 ILE A C 1
ATOM 620 O O . ILE A 1 71 ? -4.514 3.166 7.624 1.00 92.81 71 ILE A O 1
ATOM 624 N N . GLU A 1 72 ? -5.145 1.513 9.013 1.00 90.19 72 GLU A N 1
ATOM 625 C CA . GLU A 1 72 ? -4.358 1.987 10.143 1.00 90.19 72 GLU A CA 1
ATOM 626 C C . GLU A 1 72 ? -2.845 1.887 9.871 1.00 90.19 72 GLU A C 1
ATOM 628 O O . GLU A 1 72 ? -2.372 0.967 9.167 1.00 90.19 72 GLU A O 1
ATOM 633 N N . PRO A 1 73 ? -2.064 2.811 10.463 1.00 86.31 73 PRO A N 1
ATOM 634 C CA . PRO A 1 73 ? -0.620 2.704 10.479 1.00 86.31 73 PRO A CA 1
ATOM 635 C C . PRO A 1 73 ? -0.174 1.404 11.147 1.00 86.31 73 PRO A C 1
ATOM 637 O O . PRO A 1 73 ? -0.918 0.722 11.857 1.00 86.31 73 PRO A O 1
ATOM 640 N N . ARG A 1 74 ? 1.056 0.990 10.849 1.00 78.38 74 ARG A N 1
ATOM 641 C CA . ARG A 1 74 ? 1.540 -0.319 11.285 1.00 78.38 74 ARG A CA 1
ATOM 642 C C . ARG A 1 74 ? 1.807 -0.323 12.790 1.00 78.38 74 ARG A C 1
ATOM 644 O O . ARG A 1 74 ? 2.883 0.077 13.221 1.00 78.38 74 ARG A O 1
ATOM 651 N N . GLU A 1 75 ? 0.909 -0.923 13.560 1.00 77.75 75 GLU A N 1
ATOM 652 C CA . GLU A 1 75 ? 1.187 -1.293 14.948 1.00 77.75 75 GLU A CA 1
ATOM 653 C C . GLU A 1 75 ? 1.770 -2.717 15.025 1.00 77.75 75 GLU A C 1
ATOM 655 O O . GLU 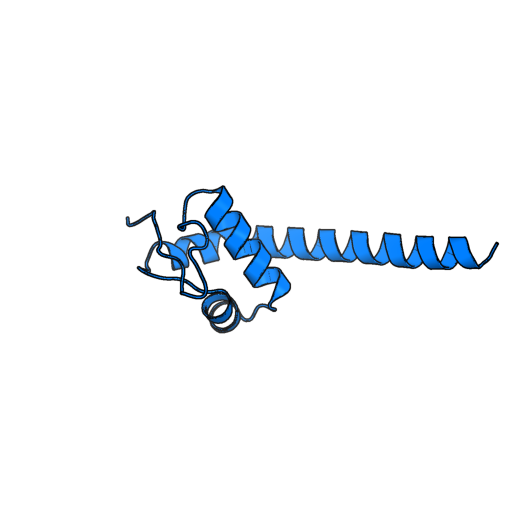A 1 75 ? 1.100 -3.734 14.828 1.00 77.75 75 GLU A O 1
ATOM 660 N N . GLY A 1 76 ? 3.080 -2.810 15.277 1.00 76.62 76 GLY A N 1
ATOM 661 C CA . GLY A 1 76 ? 3.765 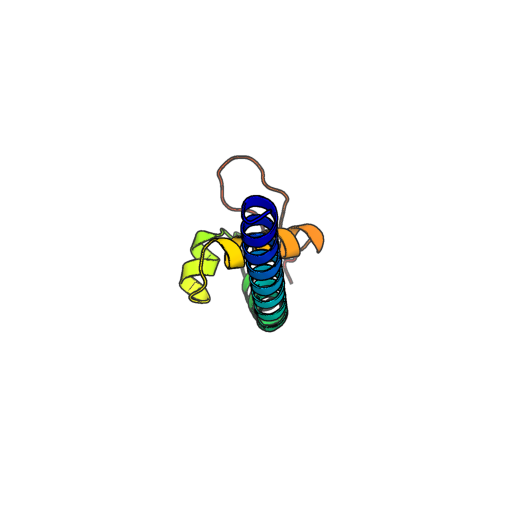-4.080 15.535 1.00 76.62 76 GLY A CA 1
ATOM 662 C C . GLY A 1 76 ? 3.903 -5.019 14.322 1.00 76.62 76 GLY A C 1
ATOM 663 O O . GLY A 1 76 ? 4.292 -4.616 13.221 1.00 76.62 76 GLY A O 1
ATOM 664 N N . ARG A 1 77 ? 3.692 -6.328 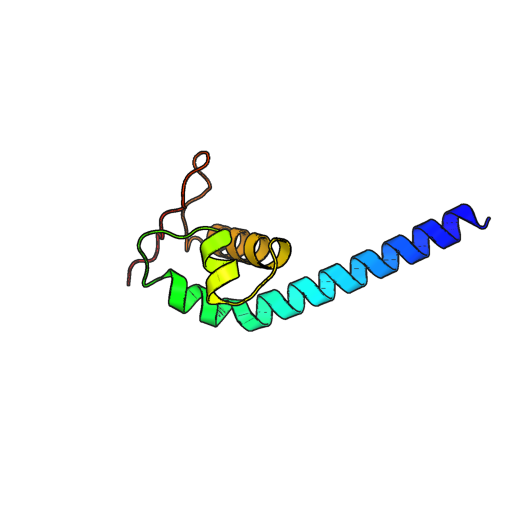14.541 1.00 70.88 77 ARG A N 1
ATOM 665 C CA . ARG A 1 77 ? 3.828 -7.389 13.513 1.00 70.88 77 ARG A CA 1
ATOM 666 C C . ARG A 1 77 ? 2.486 -7.934 13.001 1.00 70.88 77 ARG A C 1
ATOM 668 O O . ARG A 1 77 ? 2.492 -8.853 12.185 1.00 70.88 77 ARG A O 1
ATOM 675 N N . GLY A 1 78 ? 1.369 -7.383 13.474 1.00 71.38 78 GLY A N 1
ATOM 676 C CA . GLY A 1 78 ? 0.019 -7.866 13.187 1.00 71.38 78 GLY A CA 1
ATOM 677 C C . GLY A 1 78 ? -0.584 -7.353 11.871 1.00 71.38 78 GLY A C 1
ATOM 678 O O . GLY A 1 78 ? 0.015 -6.521 11.183 1.00 71.38 78 GLY A O 1
ATOM 679 N N . PRO A 1 79 ? -1.767 -7.871 11.492 1.00 79.00 79 PRO A N 1
ATOM 680 C CA . PRO A 1 79 ? -2.554 -7.330 10.388 1.00 79.00 79 PRO A CA 1
ATOM 681 C C . PRO A 1 79 ? -3.038 -5.906 10.707 1.00 79.00 79 PRO A C 1
ATOM 683 O O . PRO A 1 79 ? -3.320 -5.586 11.858 1.00 79.00 79 PRO A O 1
ATOM 686 N N . ARG A 1 80 ? -3.152 -5.062 9.677 1.00 88.75 80 ARG A N 1
ATOM 687 C CA . ARG A 1 80 ? -3.629 -3.676 9.804 1.00 88.75 80 ARG A CA 1
ATOM 688 C C . ARG A 1 80 ? -5.153 -3.655 9.803 1.00 88.75 80 ARG A C 1
ATOM 690 O O . ARG A 1 80 ? -5.757 -4.393 9.016 1.00 88.75 80 ARG A O 1
ATOM 697 N N . LYS A 1 81 ? -5.774 -2.822 10.640 1.00 90.06 81 LYS A N 1
ATOM 698 C CA . LYS A 1 81 ? -7.225 -2.603 10.574 1.00 90.06 81 LYS A CA 1
ATOM 699 C C . LYS A 1 81 ? -7.568 -1.664 9.425 1.00 90.06 81 LYS A C 1
ATOM 701 O O . LYS A 1 81 ? -6.754 -0.839 9.016 1.00 90.06 81 LYS A O 1
ATOM 706 N N . VAL A 1 82 ? -8.768 -1.824 8.889 1.00 90.94 82 VAL A N 1
ATOM 707 C CA . VAL A 1 82 ? -9.314 -0.949 7.850 1.00 90.94 82 VAL A CA 1
ATOM 708 C C . VAL A 1 82 ? -10.138 0.141 8.530 1.00 90.94 82 VAL A C 1
ATOM 710 O O . VAL A 1 82 ? -11.000 -0.166 9.350 1.00 90.94 82 VAL A O 1
ATOM 713 N N . LEU A 1 83 ? -9.840 1.401 8.211 1.00 87.06 83 LEU A N 1
ATOM 714 C CA . LEU A 1 83 ? -10.493 2.582 8.787 1.00 87.06 83 LEU A CA 1
ATOM 715 C C . LEU A 1 83 ? -11.797 2.914 8.061 1.00 87.06 83 LEU A C 1
ATOM 717 O O . LEU A 1 83 ? -12.790 3.289 8.678 1.00 87.06 83 LEU A O 1
ATOM 721 N N . ALA A 1 84 ? -11.794 2.751 6.740 1.00 69.94 84 ALA A N 1
ATOM 722 C CA . ALA A 1 84 ? -12.954 3.002 5.903 1.00 69.94 84 ALA A CA 1
ATOM 723 C C . ALA A 1 84 ? -13.880 1.778 5.911 1.00 69.94 84 ALA A C 1
ATOM 725 O O . ALA A 1 84 ? -13.784 0.913 5.041 1.00 69.94 84 ALA A O 1
ATOM 726 N N . ASN A 1 85 ? -14.766 1.707 6.905 1.00 56.81 85 ASN A N 1
ATOM 727 C CA . ASN A 1 85 ? -15.940 0.843 6.849 1.00 56.81 85 ASN A CA 1
ATOM 728 C C . ASN A 1 85 ? -17.064 1.647 6.185 1.00 56.81 85 ASN A C 1
ATOM 730 O O . ASN A 1 85 ? -17.428 2.714 6.678 1.00 56.81 85 ASN A O 1
ATOM 734 N N . LYS A 1 86 ? -17.543 1.170 5.037 1.00 48.94 86 LYS A N 1
ATOM 735 C CA . LYS A 1 86 ? -18.703 1.743 4.351 1.00 48.94 86 LYS A CA 1
ATOM 736 C C . LYS A 1 86 ? -19.996 1.241 4.985 1.00 48.94 86 LYS A C 1
ATOM 738 O O . LYS A 1 86 ? -19.999 0.067 5.422 1.00 48.94 86 LYS A O 1
#

Mean predicted aligned error: 5.66 Å

Radius of gyration: 16.21 Å; Cα contacts (8 Å, |Δi|>4): 72; chains: 1; bounding box: 55×22×32 Å

Nearest PDB structures (foldseek):
  2j5p-assembly1_A  TM=8.895E-01  e=5.023E-04  Escherichia coli
  2j5o-assembly1_A  TM=8.573E-01  e=1.915E-03  Pseudomonas aeruginosa
  8gbc-assembly1_A  TM=6.550E-01  e=4.446E-02  Homo sapiens
  3cuq-assembly1_B  TM=7.577E-01  e=6.461E-01  Homo sapiens
  3f72-assembly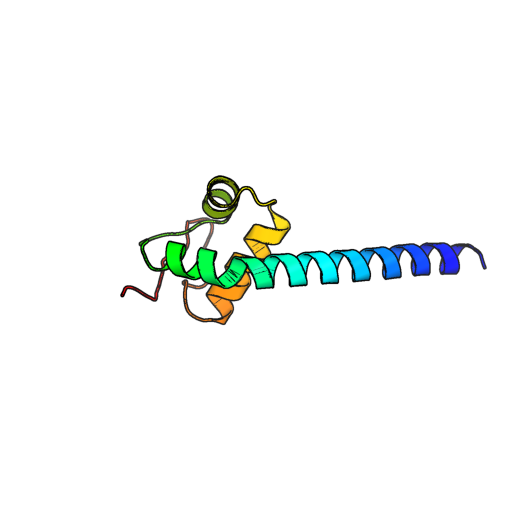1_B  TM=5.679E-01  e=4.325E-01  Staphylococcus aureus

InterPro domains:
  IPR018541 FtsK gamma domain [PF09397] (25-84)
  IPR018541 FtsK gamma domain [SM00843] (22-86)
  IPR036388 Winged helix-like DNA-binding domain superfamily [G3DSA:1.10.10.10] (26-86)
  IPR036390 Winged helix DNA-binding domain superfamily [SSF46785] (24-85)
  IPR050206 FtsK/SpoIIIE/SftA cell division and DNA translocation [PTHR22683] (22-86)

Foldseek 3Di:
DVVVVVVVVVVVVVVVVVVVLVVVLVVCLVVVLVVQLCDQWDDLVNCCVPVVDDSVSSVVSVVVCVVVQQWPDDDDPDTIGGPRHD

Solvent-accessible surface area (backbone atoms only — not comparable to full-atom values): 4897 Å² total; per-residue (Å²): 116,72,71,58,54,54,52,49,52,54,49,54,53,48,53,57,50,51,52,54,49,48,54,53,45,63,74,48,42,61,71,48,50,63,58,44,40,80,35,69,64,49,47,56,67,54,43,22,67,76,70,72,42,56,69,72,57,26,48,53,51,52,51,53,34,34,76,67,60,39,27,49,71,86,68,84,92,64,68,30,44,41,63,45,71,125

Sequence (86 aa):
MKKYEISFIVFLRRRTMEEKIKEYVDRIYEPVKEWVITRKIISTTMLQRRFRIGYTRAARIINRLEENNIIEPREGRGPRKVLANK